Protein AF-A0A7V7DRA5-F1 (afdb_monomer_lite)

Structure (mmCIF, N/CA/C/O backbone):
data_AF-A0A7V7DRA5-F1
#
_entry.id   AF-A0A7V7DRA5-F1
#
loop_
_atom_site.group_PDB
_atom_site.id
_atom_site.type_symbol
_atom_site.label_atom_id
_atom_site.label_alt_id
_atom_site.label_comp_id
_atom_site.label_asym_id
_atom_site.label_entity_id
_atom_site.label_seq_id
_atom_site.pdbx_PDB_ins_code
_atom_site.Cartn_x
_atom_site.Cartn_y
_atom_site.Cartn_z
_atom_site.occupancy
_atom_site.B_iso_or_equiv
_atom_site.auth_seq_id
_atom_site.auth_comp_id
_atom_site.auth_asym_id
_atom_site.auth_atom_id
_atom_site.pdbx_PDB_model_num
ATOM 1 N N . MET A 1 1 ? 21.377 -59.513 70.624 1.00 38.03 1 MET A N 1
ATOM 2 C CA . MET A 1 1 ? 22.630 -59.284 69.879 1.00 38.03 1 MET A CA 1
ATOM 3 C C . MET A 1 1 ? 22.268 -59.191 68.404 1.00 38.03 1 MET A C 1
ATOM 5 O O . MET A 1 1 ? 21.707 -60.155 67.918 1.00 38.03 1 MET A O 1
ATOM 9 N N . GLN A 1 2 ? 22.572 -58.039 67.777 1.00 40.22 2 GLN A N 1
ATOM 10 C CA . GLN A 1 2 ? 22.679 -57.767 66.320 1.00 40.22 2 GLN A CA 1
ATOM 11 C C . GLN A 1 2 ? 21.355 -57.813 65.504 1.00 40.22 2 GLN A C 1
ATOM 13 O O . GLN A 1 2 ? 20.668 -58.818 65.566 1.00 40.22 2 GLN A O 1
ATOM 18 N N . ILE A 1 3 ? 20.826 -56.820 64.763 1.00 47.91 3 ILE A N 1
ATOM 19 C CA . ILE A 1 3 ? 21.223 -55.563 64.069 1.00 47.91 3 ILE A CA 1
ATOM 20 C C . ILE A 1 3 ? 20.959 -55.704 62.549 1.00 47.91 3 ILE A C 1
ATOM 22 O O . ILE A 1 3 ? 21.623 -56.506 61.910 1.00 47.91 3 ILE A O 1
ATOM 26 N N . LYS A 1 4 ? 20.085 -54.810 62.026 1.00 42.81 4 LYS A N 1
ATOM 27 C CA . LYS A 1 4 ? 19.963 -54.257 60.642 1.00 42.81 4 LYS A CA 1
ATOM 28 C C . LYS A 1 4 ? 19.646 -55.263 59.500 1.00 42.81 4 LYS A C 1
ATOM 30 O O . LYS A 1 4 ? 19.997 -56.421 59.575 1.00 42.81 4 LYS A O 1
ATOM 35 N N . THR A 1 5 ? 18.950 -54.924 58.407 1.00 46.72 5 THR A N 1
ATOM 36 C CA . THR A 1 5 ? 18.935 -53.665 57.639 1.00 46.72 5 THR A CA 1
ATOM 37 C C . THR A 1 5 ? 17.730 -53.602 56.678 1.00 46.72 5 THR A C 1
ATOM 39 O O . THR A 1 5 ? 17.281 -54.623 56.170 1.00 46.72 5 THR A O 1
ATOM 42 N N . MET A 1 6 ? 17.283 -52.368 56.428 1.00 52.72 6 MET A N 1
ATOM 43 C CA . MET A 1 6 ? 16.562 -51.818 55.265 1.00 52.72 6 MET A CA 1
ATOM 44 C C . MET A 1 6 ? 16.670 -52.584 53.936 1.00 52.72 6 MET A C 1
ATOM 46 O O . MET A 1 6 ? 17.779 -52.950 53.574 1.00 52.72 6 MET A O 1
ATOM 50 N N . VAL A 1 7 ? 15.584 -52.598 53.146 1.00 51.66 7 VAL A N 1
ATOM 51 C CA . VAL A 1 7 ? 15.547 -52.031 51.776 1.00 51.66 7 VAL A CA 1
ATOM 52 C C . VAL A 1 7 ? 14.113 -51.570 51.474 1.00 51.66 7 VAL A C 1
ATOM 54 O O . VAL A 1 7 ? 13.181 -52.365 51.401 1.00 51.66 7 VAL A O 1
ATOM 57 N N . THR A 1 8 ? 13.949 -50.262 51.303 1.00 47.66 8 THR A N 1
ATOM 58 C CA . THR A 1 8 ? 12.779 -49.592 50.731 1.00 47.66 8 THR A CA 1
ATOM 59 C C . THR A 1 8 ? 12.798 -49.742 49.208 1.00 47.66 8 THR A C 1
ATOM 61 O O . THR A 1 8 ? 13.734 -49.290 48.552 1.00 47.66 8 THR A O 1
ATOM 64 N N . GLY A 1 9 ? 11.767 -50.369 48.639 1.00 44.50 9 GLY A N 1
ATOM 65 C CA . GLY A 1 9 ? 11.557 -50.440 47.193 1.00 44.50 9 GLY A CA 1
ATOM 66 C C . GLY A 1 9 ? 10.890 -49.165 46.678 1.00 44.50 9 GLY A C 1
ATOM 67 O O . GLY A 1 9 ? 9.712 -48.932 46.933 1.00 44.50 9 GLY A O 1
ATOM 68 N N . LEU A 1 10 ? 11.659 -48.342 45.967 1.00 52.06 10 LEU A N 1
ATOM 69 C CA . LEU A 1 10 ? 11.187 -47.199 45.190 1.00 52.06 10 LEU A CA 1
ATOM 70 C C . LEU A 1 10 ? 10.706 -47.711 43.822 1.00 52.06 10 LEU A C 1
ATOM 72 O O . LEU A 1 10 ? 11.519 -48.202 43.041 1.00 52.06 10 LEU A O 1
ATOM 76 N N . ALA A 1 11 ? 9.414 -47.584 43.514 1.00 49.00 11 ALA A N 1
ATOM 77 C CA . ALA A 1 11 ? 8.893 -47.823 42.170 1.00 49.00 11 ALA A CA 1
ATOM 78 C C . ALA A 1 11 ? 7.834 -46.773 41.791 1.00 49.00 11 ALA A C 1
ATOM 80 O O . ALA A 1 11 ? 6.711 -46.792 42.279 1.00 49.00 11 ALA A O 1
ATOM 81 N N . ALA A 1 12 ? 8.274 -45.863 40.920 1.00 49.09 12 ALA A N 1
ATOM 82 C CA . ALA A 1 12 ? 7.567 -45.283 39.780 1.00 49.09 12 ALA A CA 1
ATOM 83 C C . ALA A 1 12 ? 6.146 -44.699 39.947 1.00 49.09 12 ALA A C 1
ATOM 85 O O . ALA A 1 12 ? 5.154 -45.414 40.005 1.00 49.09 12 ALA A O 1
ATOM 86 N N . GLY A 1 13 ? 6.075 -43.380 39.733 1.00 49.06 13 GLY A N 1
ATOM 87 C CA . GLY A 1 13 ? 5.256 -42.845 38.641 1.00 49.06 13 GLY A CA 1
ATOM 88 C C . GLY A 1 13 ? 3.871 -42.316 39.005 1.00 49.06 13 GLY A C 1
ATOM 89 O O . GLY A 1 13 ? 2.931 -43.082 39.151 1.00 49.06 13 GLY A O 1
ATOM 90 N N . ILE A 1 14 ? 3.749 -40.986 39.051 1.00 57.97 14 ILE A N 1
ATOM 91 C CA . ILE A 1 14 ? 2.832 -40.141 38.254 1.00 57.97 14 ILE A CA 1
ATOM 92 C C . ILE A 1 14 ? 2.988 -38.717 38.808 1.00 57.97 14 ILE A C 1
ATOM 94 O O . ILE A 1 14 ? 2.443 -38.357 39.848 1.00 57.97 14 ILE A O 1
ATOM 98 N N . ALA A 1 15 ? 3.804 -37.907 38.131 1.00 52.00 15 ALA A N 1
ATOM 99 C CA . ALA A 1 15 ? 3.882 -36.474 38.378 1.00 52.00 15 ALA A CA 1
ATOM 100 C C . ALA A 1 15 ? 2.767 -35.802 37.569 1.00 52.00 15 ALA A C 1
ATOM 102 O O . ALA A 1 15 ? 2.909 -35.573 36.369 1.00 52.00 15 ALA A O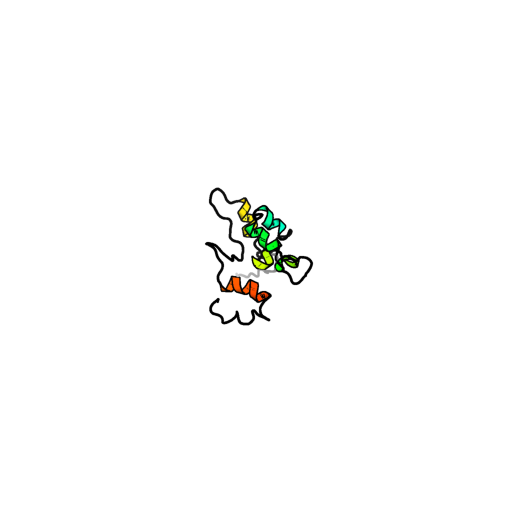 1
ATOM 103 N N . LEU A 1 16 ? 1.640 -35.518 38.222 1.00 54.81 16 LEU A N 1
ATOM 104 C CA . LEU A 1 16 ? 0.565 -34.713 37.654 1.00 54.81 16 LEU A CA 1
ATOM 105 C C . LEU A 1 16 ? 0.942 -33.227 37.790 1.00 54.81 16 LEU A C 1
ATOM 107 O O . LEU A 1 16 ? 0.512 -32.534 38.708 1.00 54.81 16 LEU A O 1
ATOM 111 N N . PHE A 1 17 ? 1.806 -32.749 36.894 1.00 51.91 17 PHE A N 1
ATOM 112 C CA . PHE A 1 17 ? 2.086 -31.321 36.732 1.00 51.91 17 PHE A CA 1
ATOM 113 C C . PHE A 1 17 ? 0.924 -30.673 35.966 1.00 51.91 17 PHE A C 1
ATOM 115 O O . PHE A 1 17 ? 0.934 -30.567 34.742 1.00 51.91 17 PHE A O 1
ATOM 122 N N . LEU A 1 18 ? -0.108 -30.250 36.697 1.00 49.84 18 LEU A N 1
ATOM 123 C CA . LEU A 1 18 ? -1.112 -29.311 36.196 1.00 49.84 18 LEU A CA 1
ATOM 124 C C . LEU A 1 18 ? -0.513 -27.899 36.255 1.00 49.84 18 LEU A C 1
ATOM 126 O O . LEU A 1 18 ? -0.743 -27.149 37.202 1.00 49.84 18 LEU A O 1
ATOM 130 N N . CYS A 1 19 ? 0.280 -27.540 35.244 1.00 49.38 19 CYS A N 1
ATOM 131 C CA . CYS A 1 19 ? 0.549 -26.136 34.955 1.00 49.38 19 CYS A CA 1
ATOM 132 C C . CYS A 1 19 ? -0.766 -25.498 34.498 1.00 49.38 19 CYS A C 1
ATOM 134 O O . CYS A 1 19 ? -1.245 -25.750 33.392 1.00 49.38 19 CYS A O 1
ATOM 136 N N . ALA A 1 20 ? -1.356 -24.697 35.384 1.00 56.59 20 ALA A N 1
ATOM 137 C CA . ALA A 1 20 ? -2.397 -23.744 35.043 1.00 56.59 20 ALA A CA 1
ATOM 138 C C . ALA A 1 20 ? -1.927 -22.901 33.847 1.00 56.59 20 ALA A C 1
ATOM 140 O O . ALA A 1 20 ? -0.798 -22.407 33.830 1.00 56.59 20 ALA A O 1
ATOM 141 N N . GLY A 1 21 ? -2.787 -22.826 32.831 1.00 45.91 21 GLY A N 1
ATOM 142 C CA . GLY A 1 21 ? -2.484 -22.272 31.521 1.00 45.91 21 GLY A CA 1
ATOM 143 C C . GLY A 1 21 ? -1.851 -20.888 31.574 1.00 45.91 21 GLY A C 1
ATOM 144 O O . GLY A 1 21 ? -2.331 -19.984 32.256 1.00 45.91 21 GLY A O 1
ATOM 145 N N . ALA A 1 22 ? -0.794 -20.735 30.783 1.00 48.69 22 ALA A N 1
ATOM 146 C CA . ALA A 1 22 ? -0.329 -19.441 30.336 1.00 48.69 22 ALA A CA 1
ATOM 147 C C . ALA A 1 22 ? -1.501 -18.709 29.666 1.00 48.69 22 ALA A C 1
ATOM 149 O O . ALA A 1 22 ? -2.039 -19.162 28.657 1.00 48.69 22 ALA A O 1
ATOM 150 N N . TRP A 1 23 ? -1.903 -17.572 30.225 1.00 53.41 23 TRP A N 1
ATOM 151 C CA . TRP A 1 23 ? -2.637 -16.567 29.467 1.00 53.41 23 TRP A CA 1
ATOM 152 C C . TRP A 1 23 ? -1.614 -15.762 28.673 1.00 53.41 23 TRP A C 1
ATOM 154 O O . TRP A 1 23 ? -1.211 -14.673 29.070 1.00 53.41 23 TRP A O 1
ATOM 164 N N . ALA A 1 24 ? -1.162 -16.340 27.565 1.00 47.44 24 ALA A N 1
ATOM 165 C CA . ALA A 1 24 ? -0.608 -15.577 26.463 1.00 47.44 24 ALA A CA 1
ATOM 166 C C . ALA A 1 24 ? -1.722 -15.470 25.418 1.00 47.44 24 ALA A C 1
ATOM 168 O O . ALA A 1 24 ? -2.135 -16.468 24.829 1.00 47.44 24 ALA A O 1
ATOM 169 N N . SER A 1 25 ? -2.269 -14.268 25.238 1.00 50.84 25 SER A N 1
ATOM 170 C CA . SER A 1 25 ? -3.064 -13.967 24.049 1.00 50.84 25 SER A CA 1
ATOM 171 C C . SER A 1 25 ? -2.112 -13.899 22.860 1.00 50.84 25 SER A C 1
ATOM 173 O O . SER A 1 25 ? -1.631 -12.822 22.521 1.00 50.84 25 SER A O 1
ATOM 175 N N . ASP A 1 26 ? -1.854 -15.039 22.227 1.00 45.88 26 ASP A N 1
ATOM 176 C CA . ASP A 1 26 ? -1.195 -15.106 20.924 1.00 45.88 26 ASP A CA 1
ATOM 177 C C . ASP A 1 26 ? -2.209 -14.753 19.827 1.00 45.88 26 ASP A C 1
ATOM 179 O O . ASP A 1 26 ? -2.627 -15.596 19.031 1.00 45.88 26 ASP A O 1
ATOM 183 N N . ALA A 1 27 ? -2.631 -13.485 19.765 1.00 46.53 27 ALA A N 1
ATOM 184 C CA . ALA A 1 27 ? -3.076 -12.973 18.473 1.00 46.53 27 ALA A CA 1
ATOM 185 C C . ALA A 1 27 ? -1.861 -13.110 17.537 1.00 46.53 27 ALA A C 1
ATOM 187 O O . ALA A 1 27 ? -0.804 -12.572 17.877 1.00 46.53 27 ALA A O 1
ATOM 188 N N . PRO A 1 28 ? -1.937 -13.857 16.420 1.00 48.72 28 PRO A N 1
ATOM 189 C CA . PRO A 1 28 ? -0.755 -14.067 15.607 1.00 48.72 28 PRO A CA 1
ATOM 190 C C . PRO A 1 28 ? -0.315 -12.717 15.044 1.00 48.72 28 PRO A C 1
ATOM 192 O O . PRO A 1 28 ? -1.073 -12.075 14.306 1.00 48.72 28 PRO A O 1
ATOM 195 N N . MET A 1 29 ? 0.908 -12.297 15.380 1.00 48.75 29 MET A N 1
ATOM 196 C CA . MET A 1 29 ? 1.594 -11.249 14.632 1.00 48.75 29 MET A CA 1
ATOM 197 C C . MET A 1 29 ? 1.569 -11.648 13.153 1.00 48.75 29 MET A C 1
ATOM 199 O O . MET A 1 29 ? 1.920 -12.777 12.807 1.00 48.75 29 MET A O 1
ATOM 203 N N . GLY A 1 30 ? 1.133 -10.738 12.282 1.00 63.00 30 GLY A N 1
ATOM 204 C CA . GLY A 1 30 ? 1.162 -10.970 10.837 1.00 63.00 30 GLY A CA 1
ATOM 205 C C . GLY A 1 30 ? -0.106 -11.566 10.219 1.00 63.00 30 GLY A C 1
ATOM 206 O O . GLY A 1 30 ? -0.018 -12.228 9.188 1.00 63.00 30 GLY A O 1
ATOM 207 N N . THR A 1 31 ? -1.290 -11.328 10.791 1.00 85.19 31 THR A N 1
ATOM 208 C CA . THR A 1 31 ? -2.552 -11.629 10.091 1.00 85.19 31 THR A CA 1
ATOM 209 C C . THR A 1 31 ? -3.083 -10.400 9.357 1.00 85.19 31 THR A C 1
ATOM 211 O O . THR A 1 31 ? -3.265 -9.338 9.949 1.00 85.19 31 THR A O 1
ATOM 214 N N . PHE A 1 32 ? -3.324 -10.548 8.053 1.00 93.44 32 PHE A N 1
ATOM 215 C CA . PHE A 1 32 ? -3.981 -9.528 7.237 1.00 93.44 32 PHE A CA 1
ATOM 216 C C . PHE A 1 32 ? -5.434 -9.314 7.682 1.00 93.44 32 PHE A C 1
ATOM 218 O O . PHE A 1 32 ? -6.106 -10.224 8.179 1.00 93.44 32 PHE A O 1
ATOM 225 N N . ALA A 1 33 ? -5.948 -8.111 7.464 1.00 93.44 33 ALA A N 1
ATOM 226 C CA . ALA A 1 33 ? -7.303 -7.719 7.781 1.00 93.44 33 ALA A CA 1
ATOM 227 C C . ALA A 1 33 ? -8.321 -8.564 7.000 1.00 93.44 33 ALA A C 1
ATOM 229 O O . ALA A 1 33 ? -8.400 -8.527 5.773 1.00 93.44 33 ALA A O 1
ATOM 230 N N . ALA A 1 34 ? -9.193 -9.268 7.726 1.00 89.38 34 ALA A N 1
ATOM 231 C CA . ALA A 1 34 ? -10.165 -10.196 7.141 1.00 89.38 34 ALA A CA 1
ATOM 232 C C . ALA A 1 34 ? -11.156 -9.553 6.147 1.00 89.38 34 ALA A C 1
ATOM 234 O O . ALA A 1 34 ? -11.727 -10.248 5.312 1.00 89.38 34 ALA A O 1
ATOM 235 N N . LYS A 1 35 ? -11.388 -8.235 6.234 1.00 93.50 35 LYS A N 1
ATOM 236 C CA . LYS A 1 35 ? -12.246 -7.482 5.295 1.00 93.50 35 LYS A CA 1
ATOM 237 C C . LYS A 1 35 ? -11.446 -6.674 4.265 1.00 93.50 35 LYS A C 1
ATOM 239 O O . LYS A 1 35 ? -12.007 -5.777 3.637 1.00 93.50 35 LYS A O 1
ATOM 244 N N . GLY A 1 36 ? -10.149 -6.951 4.128 1.00 93.81 36 GLY A N 1
ATOM 245 C CA . GLY A 1 36 ? -9.242 -6.232 3.238 1.00 93.81 36 GLY A CA 1
ATOM 246 C C . GLY A 1 36 ? -9.259 -4.725 3.489 1.00 93.81 36 GLY A C 1
ATOM 247 O O . GLY A 1 36 ? -9.395 -4.264 4.630 1.00 93.81 36 GLY A O 1
ATOM 248 N N . GLU A 1 37 ? -9.204 -3.953 2.404 1.00 95.00 37 GLU A N 1
ATOM 249 C CA . GLU A 1 37 ? -9.150 -2.490 2.421 1.00 95.00 37 GLU A CA 1
ATOM 250 C C . GLU A 1 37 ? -10.361 -1.836 3.099 1.00 95.00 37 GLU A C 1
ATOM 252 O O . GLU A 1 37 ? -10.238 -0.741 3.646 1.00 95.00 37 GLU A O 1
ATOM 257 N N . GLN A 1 38 ? -11.518 -2.511 3.147 1.00 94.69 38 GLN A N 1
ATOM 258 C CA . GLN A 1 38 ? -12.701 -1.992 3.848 1.00 94.69 38 GLN A CA 1
ATOM 259 C C . GLN A 1 38 ? -12.449 -1.808 5.347 1.00 94.69 38 GLN A C 1
ATOM 261 O O . GLN A 1 38 ? -13.150 -1.044 6.004 1.00 94.69 38 GLN A O 1
ATOM 266 N N . THR A 1 39 ? -11.470 -2.514 5.914 1.00 94.94 39 THR A N 1
ATOM 267 C CA . THR A 1 39 ? -11.041 -2.297 7.300 1.00 94.94 39 THR A CA 1
ATOM 268 C C . THR A 1 39 ? -10.386 -0.928 7.448 1.00 94.94 39 THR A C 1
ATOM 270 O O . THR A 1 39 ? -10.707 -0.193 8.378 1.00 94.94 39 THR A O 1
ATOM 273 N N . CYS A 1 40 ? -9.518 -0.574 6.501 1.00 95.31 40 CYS A N 1
ATOM 274 C CA . CYS A 1 40 ? -8.709 0.641 6.497 1.00 95.31 40 CYS A CA 1
ATOM 275 C C . CYS A 1 40 ? -9.555 1.880 6.170 1.00 95.31 40 CYS A C 1
ATOM 277 O O . CYS A 1 40 ? -9.457 2.910 6.839 1.00 95.31 40 CYS A O 1
ATOM 279 N N . LEU A 1 41 ? -10.449 1.756 5.184 1.00 94.81 41 LEU A N 1
ATOM 280 C CA . LEU A 1 41 ? -11.331 2.835 4.729 1.00 94.81 41 LEU A CA 1
ATOM 281 C C . LEU A 1 41 ? -12.369 3.264 5.780 1.00 94.81 41 LEU A C 1
ATOM 283 O O . LEU A 1 41 ? -13.022 4.279 5.617 1.00 94.81 41 LEU A O 1
ATOM 287 N N . LYS A 1 42 ? -12.512 2.569 6.913 1.00 93.56 42 LYS A N 1
ATOM 288 C CA . LYS A 1 42 ? -13.344 3.083 8.018 1.00 93.56 42 LYS A CA 1
ATOM 289 C C . LYS A 1 42 ? -12.801 4.376 8.628 1.00 93.56 42 LYS A C 1
ATOM 291 O O . LYS A 1 42 ? -13.574 5.141 9.195 1.00 93.56 42 LYS A O 1
ATOM 296 N N . CYS A 1 43 ? -11.486 4.584 8.553 1.00 93.25 43 CYS A N 1
ATOM 297 C CA . CYS A 1 43 ? -10.808 5.749 9.126 1.00 93.25 43 CYS A CA 1
ATOM 298 C C . CYS A 1 43 ? -10.011 6.542 8.081 1.00 93.25 43 CYS A C 1
ATOM 300 O O . CYS A 1 43 ? -9.827 7.742 8.247 1.00 93.25 43 CYS A O 1
ATOM 302 N N . HIS A 1 44 ? -9.560 5.887 7.008 1.00 93.56 44 HIS A N 1
ATOM 303 C CA . HIS A 1 44 ? -8.748 6.476 5.940 1.00 93.56 44 HIS A CA 1
ATOM 304 C C . HIS A 1 44 ? -9.537 6.683 4.634 1.00 93.56 44 HIS A C 1
ATOM 306 O O . HIS A 1 44 ? -9.029 6.414 3.547 1.00 93.56 44 HIS A O 1
ATOM 312 N N . ASP A 1 45 ? -10.788 7.133 4.729 1.00 93.50 45 ASP A N 1
ATOM 313 C CA . ASP A 1 45 ? -11.628 7.459 3.565 1.00 93.50 45 ASP A CA 1
ATOM 314 C C . ASP A 1 45 ? -11.571 8.953 3.240 1.00 93.50 45 ASP A C 1
ATOM 316 O O . ASP A 1 45 ? -12.528 9.709 3.401 1.00 93.50 45 ASP A O 1
ATOM 320 N N . ASP A 1 46 ? -10.388 9.399 2.825 1.00 94.50 46 ASP A N 1
ATOM 321 C CA . ASP A 1 46 ? -10.179 10.745 2.309 1.00 94.50 46 ASP A CA 1
ATOM 322 C C . ASP A 1 46 ? -9.619 10.704 0.885 1.00 94.50 46 ASP A C 1
ATOM 324 O O . ASP A 1 46 ? -9.071 9.700 0.428 1.00 94.50 46 ASP A O 1
ATOM 328 N N . ALA A 1 47 ? -9.739 11.816 0.159 1.00 92.56 47 ALA A N 1
ATOM 329 C CA . ALA A 1 47 ? -9.356 11.880 -1.249 1.00 92.56 47 ALA A CA 1
ATOM 330 C C . ALA A 1 47 ? -7.870 11.568 -1.512 1.00 92.56 47 ALA A C 1
ATOM 332 O O . ALA A 1 47 ? -7.541 11.087 -2.597 1.00 92.56 47 ALA A O 1
ATOM 333 N N . LYS A 1 48 ? -6.972 11.831 -0.553 1.00 91.06 48 LYS A N 1
ATOM 334 C CA . LYS A 1 48 ? -5.537 11.550 -0.694 1.00 91.06 48 LYS A CA 1
ATOM 335 C C . LYS A 1 48 ? -5.281 10.052 -0.620 1.00 91.06 48 LYS A C 1
ATOM 337 O O . LYS A 1 48 ? -4.559 9.531 -1.464 1.00 91.06 48 LYS A O 1
ATOM 342 N N . VAL A 1 49 ? -5.899 9.361 0.339 1.00 90.88 49 VAL A N 1
ATOM 343 C CA . VAL A 1 49 ? -5.795 7.897 0.443 1.00 90.88 49 VAL A CA 1
ATOM 344 C C . VAL A 1 49 ? -6.549 7.229 -0.705 1.00 90.88 49 VAL A C 1
ATOM 346 O O . VAL A 1 49 ? -5.991 6.390 -1.409 1.00 90.88 49 VAL A O 1
ATOM 349 N N . GLY A 1 50 ? -7.782 7.660 -0.975 1.00 93.25 50 GLY A N 1
ATOM 350 C CA . GLY A 1 50 ? -8.637 7.108 -2.025 1.00 93.25 50 GLY A CA 1
ATOM 351 C C . GLY A 1 50 ? -8.071 7.247 -3.442 1.00 93.25 50 GLY A C 1
ATOM 352 O O . GLY A 1 50 ? -8.488 6.515 -4.339 1.00 93.25 50 GLY A O 1
ATOM 353 N N . ALA A 1 51 ? -7.091 8.129 -3.673 1.00 95.19 51 ALA A N 1
ATOM 354 C CA . ALA A 1 51 ? -6.413 8.247 -4.963 1.00 95.19 51 ALA A CA 1
ATOM 355 C C . ALA A 1 51 ? -5.760 6.928 -5.411 1.00 95.19 51 ALA A C 1
ATOM 357 O O . ALA A 1 51 ? -5.772 6.626 -6.606 1.00 95.19 51 ALA A O 1
ATOM 358 N N . VAL A 1 52 ? -5.268 6.104 -4.473 1.00 95.50 52 VAL A N 1
ATOM 359 C CA . VAL A 1 52 ? -4.670 4.798 -4.799 1.00 95.50 52 VAL A CA 1
ATOM 360 C C . VAL A 1 52 ? -5.668 3.870 -5.492 1.00 95.50 52 VAL A C 1
ATOM 362 O O . VAL A 1 52 ? -5.288 3.131 -6.400 1.00 95.50 52 VAL A O 1
ATOM 365 N N . LEU A 1 53 ? -6.957 3.979 -5.145 1.00 95.50 53 LEU A N 1
ATOM 366 C CA . LEU A 1 53 ? -8.041 3.159 -5.695 1.00 95.50 53 LEU A CA 1
ATOM 367 C C . LEU A 1 53 ? -8.282 3.409 -7.191 1.00 95.50 53 LEU A C 1
ATOM 369 O O . LEU A 1 53 ? -8.997 2.650 -7.837 1.00 95.50 53 LEU A O 1
ATOM 373 N N . LYS A 1 54 ? -7.685 4.469 -7.748 1.00 96.19 54 LYS A N 1
ATOM 374 C CA . LYS A 1 54 ? -7.775 4.846 -9.165 1.00 96.19 54 LYS A CA 1
ATOM 375 C C . LYS A 1 54 ? -6.529 4.456 -9.968 1.00 96.19 54 LYS A C 1
ATOM 377 O O . LYS A 1 54 ? -6.399 4.856 -11.121 1.00 96.19 54 LYS A O 1
ATOM 382 N N . THR A 1 55 ? -5.597 3.720 -9.366 1.00 97.19 55 THR A N 1
ATOM 383 C CA . THR A 1 55 ? -4.337 3.302 -9.999 1.00 97.19 55 THR A CA 1
ATOM 384 C C . THR A 1 55 ? -4.395 1.840 -10.458 1.00 97.19 55 THR A C 1
ATOM 386 O O . THR A 1 55 ? -5.232 1.082 -9.964 1.00 97.19 55 THR A O 1
ATOM 389 N N . PRO A 1 56 ? -3.487 1.388 -11.346 1.00 97.75 56 PRO A N 1
ATOM 390 C CA . PRO A 1 56 ? -3.402 -0.022 -11.734 1.00 97.75 56 PRO A CA 1
ATOM 391 C C . PRO A 1 56 ? -3.207 -0.986 -10.555 1.00 97.75 56 PRO A C 1
ATOM 393 O O . PRO A 1 56 ? -3.710 -2.104 -10.597 1.00 97.75 56 PRO A O 1
ATOM 396 N N . HIS A 1 57 ? -2.551 -0.554 -9.471 1.00 97.69 57 HIS A N 1
ATOM 397 C CA . HIS A 1 57 ? -2.382 -1.381 -8.270 1.00 97.69 57 HIS A CA 1
ATOM 398 C C . HIS A 1 57 ? -3.706 -1.724 -7.575 1.00 97.69 57 HIS A C 1
ATOM 400 O O . HIS A 1 57 ? -3.755 -2.701 -6.829 1.00 97.69 57 HIS A O 1
ATOM 406 N N . ALA A 1 58 ? -4.770 -0.955 -7.831 1.00 97.44 58 ALA A N 1
ATOM 407 C CA . ALA A 1 58 ? -6.095 -1.181 -7.271 1.00 97.44 58 ALA A CA 1
ATOM 408 C C . ALA A 1 58 ? -7.000 -2.096 -8.122 1.00 97.44 58 ALA A C 1
ATOM 410 O O . ALA A 1 58 ? -8.159 -2.325 -7.765 1.00 97.44 58 ALA A O 1
ATOM 411 N N . MET A 1 59 ? -6.503 -2.626 -9.246 1.00 97.44 59 MET A N 1
ATOM 412 C CA . MET A 1 59 ? -7.302 -3.424 -10.179 1.00 97.44 59 MET A CA 1
ATOM 413 C C . MET A 1 59 ? -7.568 -4.842 -9.652 1.00 97.44 59 MET A C 1
ATOM 4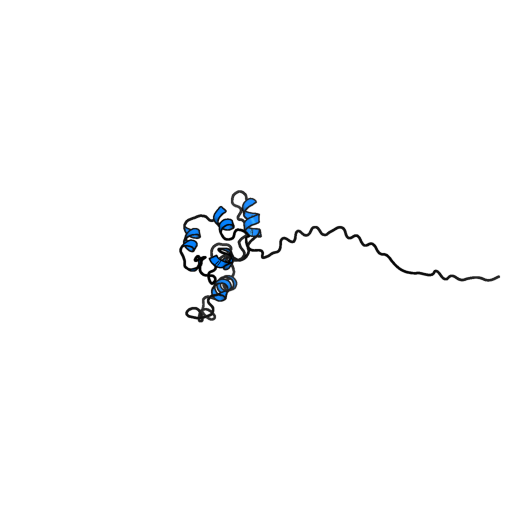15 O O . MET A 1 59 ? -6.889 -5.796 -10.016 1.00 97.44 59 MET A O 1
ATOM 419 N N . LYS A 1 60 ? -8.633 -5.005 -8.860 1.00 96.19 60 LYS A N 1
ATOM 420 C CA . LYS A 1 60 ? -9.021 -6.292 -8.246 1.00 96.19 60 LYS A CA 1
ATOM 421 C C . LYS A 1 60 ? -9.211 -7.460 -9.223 1.00 96.19 60 LYS A C 1
ATOM 423 O O . LYS A 1 60 ? -9.099 -8.609 -8.814 1.00 96.19 60 LYS A O 1
ATOM 428 N N . GLY A 1 61 ? -9.531 -7.180 -10.488 1.00 97.00 61 GLY A N 1
ATOM 429 C CA . GLY A 1 61 ? -9.690 -8.205 -11.526 1.00 97.00 61 GLY A CA 1
ATOM 430 C C . GLY A 1 61 ? -8.373 -8.807 -12.031 1.00 97.00 61 GLY A C 1
ATOM 431 O O . GLY A 1 61 ? -8.406 -9.818 -12.724 1.00 97.00 61 GLY A O 1
ATOM 432 N N . ASP A 1 62 ? -7.226 -8.208 -11.701 1.00 97.81 62 ASP A N 1
ATOM 433 C CA . ASP A 1 62 ? -5.899 -8.707 -12.059 1.00 97.81 62 ASP A CA 1
ATOM 434 C C . ASP A 1 62 ? -5.202 -9.251 -10.807 1.00 97.81 62 ASP A C 1
ATOM 436 O O . ASP A 1 62 ? -4.815 -8.490 -9.918 1.00 97.81 62 ASP A O 1
ATOM 440 N N . SER A 1 63 ? -5.020 -10.575 -10.750 1.00 96.75 63 SER A N 1
ATOM 441 C CA . SER A 1 63 ? -4.455 -11.294 -9.597 1.00 96.75 63 SER A CA 1
ATOM 442 C C . SER A 1 63 ? -3.022 -10.889 -9.245 1.00 96.75 63 SER A C 1
ATOM 444 O O . SER A 1 63 ? -2.555 -11.174 -8.145 1.00 96.75 63 SER A O 1
ATOM 446 N N . ARG A 1 64 ? -2.311 -10.229 -10.166 1.00 95.12 64 ARG A N 1
ATOM 447 C CA . ARG A 1 64 ? -0.950 -9.725 -9.937 1.00 95.12 64 ARG A CA 1
ATOM 448 C C . ARG A 1 64 ? -0.938 -8.445 -9.109 1.00 95.12 64 ARG A C 1
ATOM 450 O O . ARG A 1 64 ? 0.119 -8.013 -8.666 1.00 95.12 64 ARG A O 1
ATOM 457 N N . THR A 1 65 ? -2.089 -7.799 -8.943 1.00 97.44 65 THR A N 1
ATOM 458 C CA . THR A 1 65 ? -2.152 -6.498 -8.285 1.00 97.44 65 THR A CA 1
ATOM 459 C C . THR A 1 65 ? -2.243 -6.632 -6.766 1.00 97.44 65 THR A C 1
ATOM 461 O O . THR A 1 65 ? -2.850 -7.579 -6.255 1.00 97.44 65 THR A O 1
ATOM 464 N N . PRO A 1 66 ? -1.708 -5.655 -6.016 1.00 97.19 66 PRO A N 1
ATOM 465 C CA . PRO A 1 66 ? -1.848 -5.600 -4.562 1.00 97.19 66 PRO A CA 1
ATOM 466 C C . PRO A 1 66 ? -3.306 -5.735 -4.092 1.00 97.19 66 PRO A C 1
ATOM 468 O O . PRO A 1 66 ? -3.608 -6.492 -3.170 1.00 97.19 66 PRO A O 1
ATOM 471 N N . PHE A 1 67 ? -4.248 -5.072 -4.770 1.00 97.38 67 PHE A N 1
ATOM 472 C CA . PHE A 1 67 ? -5.657 -5.073 -4.364 1.00 97.38 67 PHE A CA 1
ATOM 473 C C . PHE A 1 67 ? -6.445 -6.330 -4.722 1.00 97.38 67 PHE A C 1
ATOM 475 O O . PHE A 1 67 ? -7.525 -6.523 -4.165 1.00 97.38 67 PHE A O 1
ATOM 482 N N . ALA A 1 68 ? -5.923 -7.198 -5.588 1.00 96.81 68 ALA A N 1
ATOM 483 C CA . ALA A 1 68 ? -6.461 -8.547 -5.740 1.00 96.81 68 ALA A CA 1
ATOM 484 C C . ALA A 1 68 ? -6.019 -9.495 -4.606 1.00 96.81 68 ALA A C 1
ATOM 486 O O . ALA A 1 68 ? -6.616 -10.556 -4.442 1.00 96.81 68 ALA A O 1
ATOM 487 N N . ASN A 1 69 ? -5.002 -9.109 -3.824 1.00 95.00 69 ASN A N 1
ATOM 488 C CA . ASN A 1 69 ? -4.441 -9.892 -2.726 1.00 95.00 69 ASN A CA 1
ATOM 489 C C . ASN A 1 69 ? -4.842 -9.302 -1.360 1.00 95.00 69 ASN A C 1
ATOM 491 O O . ASN A 1 69 ? -5.924 -9.599 -0.855 1.00 95.00 69 ASN A O 1
ATOM 495 N N . HIS A 1 70 ? -4.005 -8.444 -0.765 1.00 96.31 70 HIS A N 1
ATOM 496 C CA . HIS A 1 70 ? -4.209 -7.896 0.586 1.00 96.31 70 HIS A CA 1
ATOM 497 C C . HIS A 1 70 ? -4.524 -6.392 0.601 1.00 96.31 70 HIS A C 1
ATOM 499 O O . HIS A 1 70 ? -4.518 -5.759 1.657 1.00 96.31 70 HIS A O 1
ATOM 505 N N . GLY A 1 71 ? -4.828 -5.789 -0.553 1.00 96.62 71 GLY A N 1
ATOM 506 C CA . GLY A 1 71 ? -5.279 -4.397 -0.609 1.00 96.62 71 GLY A CA 1
ATOM 507 C C . GLY A 1 71 ? -4.222 -3.438 -0.078 1.00 96.62 71 GLY A C 1
ATOM 508 O O . GLY A 1 71 ? -3.066 -3.470 -0.495 1.00 96.62 71 GLY A O 1
ATOM 509 N N . CYS A 1 72 ? -4.623 -2.592 0.870 1.00 97.25 72 CYS A N 1
ATOM 510 C CA . CYS A 1 72 ? -3.731 -1.649 1.540 1.00 97.25 72 CYS A CA 1
ATOM 511 C C . CYS A 1 72 ? -2.517 -2.348 2.174 1.00 97.25 72 CYS A C 1
ATOM 513 O O . CYS A 1 72 ? -1.401 -1.835 2.109 1.00 97.25 72 CYS A O 1
ATOM 515 N N . GLU A 1 73 ? -2.715 -3.529 2.758 1.00 97.25 73 GLU A N 1
ATOM 516 C CA . GLU A 1 73 ? -1.675 -4.250 3.496 1.00 97.25 73 GLU A CA 1
ATOM 517 C C . GLU A 1 73 ? -0.689 -4.987 2.586 1.00 97.25 73 GLU A C 1
ATOM 519 O O . GLU A 1 73 ? 0.387 -5.359 3.043 1.00 97.25 73 GLU A O 1
ATOM 524 N N . SER A 1 74 ? -0.977 -5.125 1.288 1.00 97.12 74 SER A N 1
ATOM 525 C CA . SER A 1 74 ? 0.037 -5.567 0.322 1.00 97.12 74 SER A CA 1
ATOM 526 C C . SER A 1 74 ? 1.196 -4.573 0.204 1.00 97.12 74 SER A C 1
ATOM 528 O O . SER A 1 74 ? 2.291 -4.978 -0.171 1.00 97.12 74 SER A O 1
ATOM 530 N N . CYS A 1 75 ? 0.972 -3.298 0.548 1.00 97.25 75 CYS A N 1
ATOM 531 C CA . CYS A 1 75 ? 2.037 -2.299 0.624 1.00 97.25 75 CYS A CA 1
ATOM 532 C C . CYS A 1 75 ? 2.399 -1.927 2.066 1.00 97.25 75 CYS A C 1
ATOM 534 O O . CYS A 1 75 ? 3.566 -1.716 2.374 1.00 97.25 75 CYS A O 1
ATOM 536 N N . HIS A 1 76 ? 1.403 -1.821 2.946 1.00 96.50 76 HIS A N 1
ATOM 537 C CA . HIS A 1 76 ? 1.591 -1.370 4.328 1.00 96.50 76 HIS A CA 1
ATOM 538 C C . HIS A 1 76 ? 1.939 -2.489 5.318 1.00 96.50 76 HIS A C 1
ATOM 540 O O . HIS A 1 76 ? 2.207 -2.195 6.480 1.00 96.50 76 HIS A O 1
ATOM 546 N N . GLY A 1 77 ? 1.939 -3.750 4.875 1.00 95.50 77 GLY A N 1
ATOM 547 C CA . GLY A 1 77 ? 2.116 -4.927 5.720 1.00 95.50 77 GLY A CA 1
ATOM 548 C C . GLY A 1 77 ? 0.908 -5.208 6.621 1.00 95.50 77 GLY A C 1
ATOM 549 O O . GLY A 1 77 ? 0.081 -4.330 6.888 1.00 95.50 77 GLY A O 1
ATOM 550 N N . ALA A 1 78 ? 0.806 -6.449 7.102 1.00 95.88 78 ALA A N 1
ATOM 551 C CA . ALA A 1 78 ? -0.208 -6.835 8.080 1.00 95.88 78 ALA A CA 1
ATOM 552 C C . ALA A 1 78 ? -0.075 -5.965 9.337 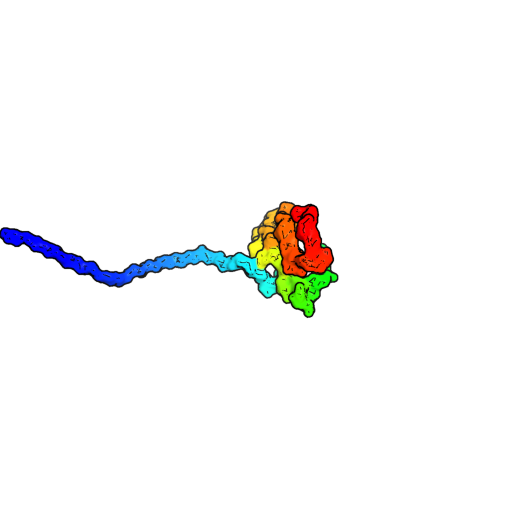1.00 95.88 78 ALA A C 1
ATOM 554 O O . ALA A 1 78 ? 0.995 -5.915 9.942 1.00 95.88 78 ALA A O 1
ATOM 555 N N . SER A 1 79 ? -1.150 -5.265 9.705 1.00 93.81 79 SER A N 1
ATOM 556 C CA . SER A 1 79 ? -1.098 -4.235 10.754 1.00 93.81 79 SER A CA 1
ATOM 557 C C . SER A 1 79 ? -2.223 -4.368 11.800 1.00 93.81 79 SER A C 1
ATOM 559 O O . SER A 1 79 ? -2.963 -3.403 12.034 1.00 93.81 79 SER A O 1
ATOM 561 N N . PRO A 1 80 ? -2.399 -5.535 12.454 1.00 93.25 80 PRO A N 1
ATOM 562 C CA . PRO A 1 80 ? -3.498 -5.741 13.398 1.00 93.25 80 PRO A CA 1
ATOM 563 C C . PRO A 1 80 ? -3.423 -4.811 14.621 1.00 93.25 80 PRO A C 1
ATOM 565 O O . PRO A 1 80 ? -4.458 -4.334 15.090 1.00 93.25 80 PRO A O 1
ATOM 568 N N . GLU A 1 81 ? -2.228 -4.467 15.105 1.00 92.31 81 GLU A N 1
ATOM 569 C CA . GLU A 1 81 ? -2.028 -3.559 16.242 1.00 92.31 81 GLU A CA 1
ATOM 570 C C . GLU A 1 81 ? -2.389 -2.110 15.893 1.00 92.31 81 GLU A C 1
ATOM 572 O O . GLU A 1 81 ? -2.957 -1.391 16.723 1.00 92.31 81 GLU A O 1
ATOM 577 N N . HIS A 1 82 ? -2.119 -1.681 14.655 1.00 93.81 82 HIS A N 1
ATOM 578 C CA . HIS A 1 82 ? -2.551 -0.376 14.151 1.00 93.81 82 HIS A CA 1
ATOM 579 C C . HIS A 1 82 ? -4.080 -0.270 14.204 1.00 93.81 82 HIS A C 1
ATOM 581 O O . HIS A 1 82 ? -4.627 0.649 14.817 1.00 93.81 82 HIS A O 1
ATOM 587 N N . VAL A 1 83 ? -4.774 -1.273 13.656 1.00 92.25 83 VAL A N 1
ATOM 588 C CA . VAL A 1 83 ? -6.243 -1.328 13.664 1.00 92.25 83 VAL A CA 1
ATOM 589 C C . VAL A 1 83 ? -6.789 -1.392 15.097 1.00 92.25 83 VAL A C 1
ATOM 591 O O . VAL A 1 83 ? -7.744 -0.689 15.427 1.00 92.25 83 VAL A O 1
ATOM 594 N N . ALA A 1 84 ? -6.182 -2.196 15.974 1.00 91.31 84 ALA A N 1
ATOM 595 C CA . ALA A 1 84 ? -6.650 -2.382 17.347 1.00 91.31 84 ALA A CA 1
ATOM 596 C C . ALA A 1 84 ? -6.422 -1.150 18.242 1.00 91.31 84 ALA A C 1
ATOM 598 O O . ALA A 1 84 ? -7.234 -0.861 19.128 1.00 91.31 84 ALA A O 1
ATOM 599 N N . SER A 1 85 ? -5.320 -0.424 18.034 1.00 90.81 85 SER A N 1
ATOM 600 C CA . SER A 1 85 ? -4.984 0.780 18.804 1.00 90.81 85 SER A CA 1
ATOM 601 C C . SER A 1 85 ? -5.778 2.012 18.365 1.00 90.81 85 SER A C 1
ATOM 603 O O . SER A 1 85 ? -6.039 2.882 19.195 1.00 90.81 85 SER A O 1
ATOM 605 N N . ALA A 1 86 ? -6.258 2.059 17.116 1.00 85.69 86 ALA A N 1
ATOM 606 C CA . ALA A 1 86 ? -7.062 3.168 16.595 1.00 85.69 86 ALA A CA 1
ATOM 607 C C . ALA A 1 86 ? -8.353 3.429 17.392 1.00 85.69 86 ALA A C 1
ATOM 609 O O . ALA A 1 86 ? -8.775 4.572 17.526 1.00 85.69 86 ALA A O 1
ATOM 610 N N . ALA A 1 87 ? -8.961 2.398 17.984 1.00 81.88 87 ALA A N 1
ATOM 611 C CA . ALA A 1 87 ? -10.147 2.563 18.830 1.00 81.88 87 ALA A CA 1
ATOM 612 C C . ALA A 1 87 ? -9.830 3.045 20.262 1.00 81.88 87 ALA A C 1
ATOM 614 O O . ALA A 1 87 ? -10.747 3.321 21.035 1.00 81.88 87 ALA A O 1
ATOM 615 N N . LYS A 1 88 ? -8.548 3.078 20.650 1.00 84.19 88 LYS A N 1
ATOM 616 C CA . LYS A 1 88 ? -8.099 3.334 22.030 1.00 84.19 88 LYS A CA 1
ATOM 617 C C . LYS A 1 88 ? -7.486 4.719 22.221 1.00 84.19 88 LYS A C 1
ATOM 619 O O . LYS A 1 88 ? -7.446 5.181 23.359 1.00 84.19 88 LYS A O 1
ATOM 624 N N . VAL A 1 89 ? -7.025 5.354 21.145 1.00 84.44 89 VAL A N 1
ATOM 625 C CA . VAL A 1 89 ? -6.430 6.696 21.189 1.00 84.44 89 VAL A CA 1
ATOM 626 C C . VAL A 1 89 ? -7.433 7.748 21.652 1.00 84.44 89 VAL A C 1
ATOM 628 O O . VAL A 1 89 ? -8.597 7.739 21.247 1.00 84.44 89 VAL A O 1
ATOM 631 N N . LYS A 1 90 ? -6.977 8.665 22.511 1.00 79.62 90 LYS A N 1
ATOM 632 C CA . LYS A 1 90 ? -7.764 9.804 23.006 1.00 79.62 90 LYS A CA 1
ATOM 633 C C . LYS A 1 90 ? -7.008 11.110 22.776 1.00 79.62 90 LYS A C 1
ATOM 635 O O . LYS A 1 90 ? -5.790 11.159 22.911 1.00 79.62 90 LYS A O 1
ATOM 640 N N . GLY A 1 91 ? -7.739 12.187 22.488 1.00 81.44 91 GLY A N 1
ATOM 641 C CA . GLY A 1 91 ? -7.130 13.498 22.245 1.00 81.44 91 GLY A CA 1
ATOM 642 C C . GLY A 1 91 ? -6.151 13.458 21.067 1.00 81.44 91 GLY A C 1
ATOM 643 O O . GLY A 1 91 ? -6.507 12.977 19.994 1.00 81.44 91 GLY A O 1
ATOM 644 N N . ASP A 1 92 ? -4.927 13.941 21.287 1.00 81.69 92 ASP A N 1
ATOM 645 C CA . ASP A 1 92 ? -3.894 14.065 20.249 1.00 81.69 92 ASP A CA 1
ATOM 646 C C . ASP A 1 92 ? -3.002 12.819 20.086 1.00 81.69 92 ASP A C 1
ATOM 648 O O . ASP A 1 92 ? -2.093 12.812 19.246 1.00 81.69 92 ASP A O 1
ATOM 652 N N . GLU A 1 93 ? -3.249 11.755 20.859 1.00 84.44 93 GLU A N 1
ATOM 653 C CA . GLU A 1 93 ? -2.516 10.493 20.738 1.00 84.44 93 GLU A CA 1
ATOM 654 C C . GLU A 1 93 ? -2.643 9.900 19.328 1.00 84.44 93 GLU A C 1
ATOM 656 O O . GLU A 1 93 ? -3.686 9.976 18.670 1.00 84.44 93 GLU A O 1
ATOM 661 N N . LYS A 1 94 ? -1.561 9.278 18.853 1.00 85.44 94 LYS A N 1
ATOM 662 C CA . LYS A 1 94 ? -1.540 8.576 17.567 1.00 85.44 94 LYS A CA 1
ATOM 663 C C . LYS A 1 94 ? -1.608 7.069 17.791 1.00 85.44 94 LYS A C 1
ATOM 665 O O . LYS A 1 94 ? -0.986 6.580 18.734 1.00 85.44 94 LYS A O 1
ATOM 670 N N . PRO A 1 95 ? -2.347 6.330 16.942 1.00 88.69 95 PRO A N 1
ATOM 671 C CA . PRO A 1 95 ? -2.343 4.879 17.014 1.00 88.69 95 PRO A CA 1
ATOM 672 C C . PRO A 1 95 ? -0.938 4.359 16.716 1.00 88.69 95 PRO A C 1
ATOM 674 O O . PRO A 1 95 ? -0.103 5.068 16.143 1.00 88.69 95 PRO A O 1
ATOM 677 N N . VAL A 1 96 ? -0.700 3.099 17.071 1.00 91.69 96 VAL A N 1
ATOM 678 C CA . VAL A 1 96 ? 0.499 2.375 16.635 1.00 91.69 96 VAL A CA 1
ATOM 679 C C . VAL A 1 96 ? 0.592 2.495 15.116 1.00 91.69 96 VAL A C 1
ATOM 681 O O . VAL A 1 96 ? -0.426 2.389 14.433 1.00 91.69 96 VAL A O 1
ATOM 684 N N . ALA A 1 97 ? 1.778 2.778 14.582 1.00 92.81 97 ALA A N 1
ATOM 685 C CA . ALA A 1 97 ? 1.964 2.874 13.138 1.00 92.81 97 ALA A CA 1
ATOM 686 C C . ALA A 1 97 ? 1.673 1.516 12.463 1.00 92.81 97 ALA A C 1
ATOM 688 O O . ALA A 1 97 ? 1.887 0.474 13.086 1.00 92.81 97 ALA A O 1
ATOM 689 N N . PRO A 1 98 ? 1.187 1.496 11.209 1.00 94.00 98 PRO A N 1
ATOM 690 C CA . PRO A 1 98 ? 1.164 0.263 10.428 1.00 94.00 98 PRO A CA 1
ATOM 691 C C . PRO A 1 98 ? 2.591 -0.259 10.208 1.00 94.00 98 PRO A C 1
ATOM 693 O O . PRO A 1 98 ? 3.563 0.478 10.392 1.00 94.00 98 PRO A O 1
ATOM 696 N N . ALA A 1 99 ? 2.711 -1.521 9.794 1.00 95.06 99 ALA A N 1
ATOM 697 C CA . ALA A 1 99 ? 4.000 -2.201 9.673 1.00 95.06 99 ALA A CA 1
ATOM 698 C C . ALA A 1 99 ? 4.974 -1.476 8.725 1.00 95.06 99 ALA A C 1
ATOM 700 O O . ALA A 1 99 ? 6.164 -1.382 9.020 1.00 95.06 99 ALA A O 1
ATOM 701 N N . VAL A 1 100 ? 4.469 -0.912 7.621 1.00 96.75 100 VAL A N 1
ATOM 702 C CA . VAL A 1 100 ? 5.252 -0.091 6.689 1.00 96.75 100 VAL A CA 1
ATOM 703 C C . VAL A 1 100 ? 4.610 1.278 6.485 1.00 96.75 100 VAL A C 1
ATOM 705 O O . VAL A 1 100 ? 3.448 1.409 6.090 1.00 96.75 100 VAL A O 1
ATOM 708 N N . MET A 1 101 ? 5.408 2.322 6.699 1.00 95.81 101 MET A N 1
ATOM 709 C CA . MET A 1 101 ? 5.049 3.722 6.507 1.00 95.81 101 MET A CA 1
ATOM 710 C C . MET A 1 101 ? 5.901 4.346 5.406 1.00 95.81 101 MET A C 1
ATOM 712 O O . MET A 1 101 ? 7.125 4.419 5.512 1.00 95.81 101 MET A O 1
ATOM 716 N N . PHE A 1 102 ? 5.242 4.860 4.365 1.00 94.56 102 PHE A N 1
ATOM 717 C CA . PHE A 1 102 ? 5.914 5.484 3.218 1.00 94.56 102 PHE A CA 1
ATOM 718 C C . PHE A 1 102 ? 6.189 6.980 3.384 1.00 94.56 102 PHE A C 1
ATOM 720 O O . PHE A 1 102 ? 6.928 7.558 2.592 1.00 94.56 102 PHE A O 1
ATOM 727 N N . ASN A 1 103 ? 5.589 7.620 4.389 1.00 92.00 103 ASN A N 1
ATOM 728 C CA . ASN A 1 103 ? 5.764 9.041 4.663 1.00 92.00 103 ASN A CA 1
ATOM 729 C C . ASN A 1 103 ? 5.436 9.367 6.130 1.00 92.00 103 ASN A C 1
ATOM 731 O O . ASN A 1 103 ? 4.738 8.606 6.801 1.00 92.00 103 ASN A O 1
ATOM 735 N N . GLY A 1 104 ? 5.865 10.540 6.593 1.00 90.50 104 GLY A N 1
ATOM 736 C CA . GLY A 1 104 ? 5.511 11.094 7.898 1.00 90.50 104 GLY A CA 1
ATOM 737 C C . GLY A 1 104 ? 6.592 10.920 8.970 1.00 90.50 104 GLY A C 1
ATOM 738 O O . GLY A 1 104 ? 7.693 10.462 8.681 1.00 90.50 104 GLY A O 1
ATOM 739 N N . PRO A 1 105 ? 6.298 11.308 10.221 1.00 87.25 105 PRO A N 1
ATOM 740 C CA . PRO A 1 105 ? 7.285 11.322 11.304 1.00 87.25 105 PRO A CA 1
ATOM 741 C C . PRO A 1 105 ? 7.753 9.921 11.728 1.00 87.25 105 PRO A C 1
ATOM 743 O O . PRO A 1 105 ? 8.858 9.784 12.237 1.00 87.25 105 PRO A O 1
ATOM 746 N N . ASN A 1 106 ? 6.936 8.892 11.481 1.00 90.44 106 ASN A N 1
ATOM 747 C CA . ASN A 1 106 ? 7.229 7.489 11.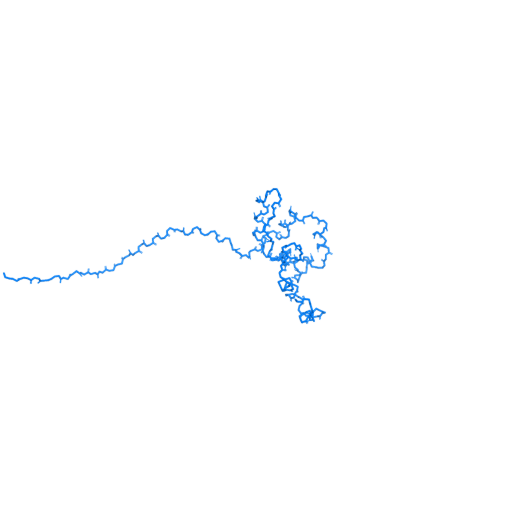796 1.00 90.44 106 ASN A CA 1
ATOM 748 C C . ASN A 1 106 ? 7.508 6.683 10.518 1.00 90.44 106 ASN A C 1
ATOM 750 O O . ASN A 1 106 ? 7.037 5.558 10.374 1.00 90.44 106 ASN A O 1
ATOM 754 N N . ILE A 1 107 ? 8.167 7.305 9.539 1.00 95.50 107 ILE A N 1
ATOM 755 C CA . ILE A 1 107 ? 8.483 6.667 8.263 1.00 95.50 107 ILE A CA 1
ATOM 756 C C . ILE A 1 107 ? 9.390 5.446 8.484 1.00 95.50 107 ILE A C 1
ATOM 758 O O . ILE A 1 107 ? 10.344 5.512 9.257 1.00 95.50 107 ILE A O 1
ATOM 762 N N . SER A 1 108 ? 9.099 4.335 7.804 1.00 96.62 108 SER A N 1
ATOM 763 C CA . SER A 1 108 ? 9.926 3.125 7.890 1.00 96.62 108 SER A CA 1
ATOM 764 C C . SER A 1 108 ? 11.301 3.356 7.248 1.00 96.62 108 SER A C 1
ATOM 766 O O . SER A 1 108 ? 11.402 4.231 6.378 1.00 96.62 108 SER A O 1
ATOM 768 N N . PRO A 1 109 ? 12.343 2.588 7.619 1.00 95.44 109 PRO A N 1
ATOM 769 C CA . PRO A 1 109 ? 13.629 2.565 6.918 1.00 95.44 109 PRO A CA 1
ATOM 770 C C . PRO A 1 109 ? 13.477 2.491 5.393 1.00 95.44 109 PRO A C 1
ATOM 772 O O . PRO A 1 109 ? 12.509 1.927 4.877 1.00 95.44 109 PRO A O 1
ATOM 775 N N . VAL A 1 110 ? 14.411 3.100 4.656 1.00 94.31 110 VAL A N 1
ATOM 776 C CA . VAL A 1 110 ? 14.350 3.159 3.183 1.00 94.31 110 VAL A CA 1
ATOM 777 C C . VAL A 1 110 ? 14.322 1.749 2.599 1.00 94.31 110 VAL A C 1
ATOM 779 O O . VAL A 1 110 ? 13.560 1.477 1.673 1.00 94.31 110 VAL A O 1
ATOM 782 N N . GLU A 1 111 ? 15.089 0.847 3.196 1.00 93.25 111 GLU A N 1
ATOM 783 C CA . GLU A 1 111 ? 15.223 -0.551 2.826 1.00 93.25 111 GLU A CA 1
ATOM 784 C C . GLU A 1 111 ? 13.883 -1.288 2.917 1.00 93.25 111 GLU A C 1
ATOM 786 O O . GLU A 1 111 ? 13.500 -1.969 1.966 1.00 93.25 111 GLU A O 1
ATOM 791 N N . ASP A 1 112 ? 13.126 -1.079 3.998 1.00 95.31 112 ASP A N 1
ATOM 792 C CA . ASP A 1 112 ? 11.813 -1.701 4.203 1.00 95.31 112 ASP A CA 1
ATOM 793 C C . ASP A 1 112 ? 10.791 -1.200 3.175 1.00 95.31 112 ASP A C 1
ATOM 795 O O . ASP A 1 112 ? 10.032 -1.978 2.596 1.00 95.31 112 ASP A O 1
ATOM 799 N N . ARG A 1 113 ? 10.798 0.107 2.883 1.00 95.75 113 ARG A N 1
ATOM 800 C CA . ARG A 1 113 ? 9.912 0.697 1.864 1.00 95.75 113 ARG A CA 1
ATOM 801 C C . ARG A 1 113 ? 10.266 0.204 0.462 1.00 95.75 113 ARG A C 1
ATOM 803 O O . ARG A 1 113 ? 9.373 -0.099 -0.328 1.00 95.75 113 ARG A O 1
ATOM 810 N N . ASN A 1 114 ? 11.558 0.121 0.153 1.00 94.38 114 ASN A N 1
ATOM 811 C CA . ASN A 1 114 ? 12.049 -0.363 -1.132 1.00 94.38 114 ASN A CA 1
ATOM 812 C C . ASN A 1 114 ? 11.723 -1.847 -1.325 1.00 94.38 114 ASN A C 1
ATOM 814 O O . ASN A 1 114 ? 11.357 -2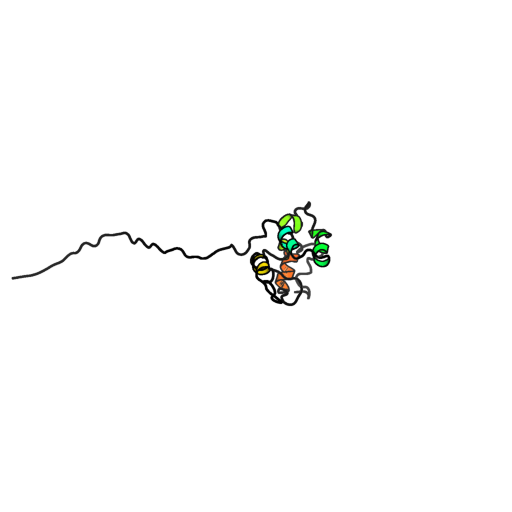.241 -2.432 1.00 94.38 114 ASN A O 1
ATOM 818 N N . ALA A 1 115 ? 11.803 -2.653 -0.263 1.00 93.31 115 ALA A N 1
ATOM 819 C CA . ALA A 1 115 ? 11.498 -4.079 -0.304 1.00 93.31 115 ALA A CA 1
ATOM 820 C C . ALA A 1 115 ? 10.053 -4.363 -0.743 1.00 93.31 115 ALA A C 1
ATOM 822 O O . ALA A 1 115 ? 9.831 -5.306 -1.499 1.00 93.31 115 ALA A O 1
ATOM 823 N N . ILE A 1 116 ? 9.085 -3.525 -0.353 1.00 95.75 116 ILE A N 1
ATOM 824 C CA . ILE A 1 116 ? 7.689 -3.656 -0.802 1.00 95.75 116 ILE A CA 1
ATOM 825 C C . ILE A 1 116 ? 7.582 -3.540 -2.324 1.00 95.75 116 ILE A C 1
ATOM 827 O O . ILE A 1 116 ? 6.984 -4.391 -2.979 1.00 95.75 116 ILE A O 1
ATOM 831 N N . CYS A 1 117 ? 8.179 -2.493 -2.897 1.00 94.12 117 CYS A N 1
ATOM 832 C CA . CYS A 1 117 ? 8.129 -2.250 -4.335 1.00 94.12 117 CYS A CA 1
ATOM 833 C C . CYS A 1 117 ? 8.921 -3.318 -5.097 1.00 94.12 117 CYS A C 1
ATOM 835 O O . CYS A 1 117 ? 8.419 -3.897 -6.057 1.00 94.12 117 CYS A O 1
ATOM 837 N N . ALA A 1 118 ? 10.144 -3.601 -4.646 1.00 92.38 118 ALA A N 1
ATOM 838 C CA . ALA A 1 118 ? 11.043 -4.564 -5.269 1.00 92.38 118 ALA A CA 1
ATOM 839 C C . ALA A 1 118 ? 10.533 -6.008 -5.160 1.00 92.38 118 ALA A C 1
ATOM 841 O O . ALA A 1 118 ? 10.893 -6.829 -5.989 1.00 92.38 118 ALA A O 1
ATOM 842 N N . GLY A 1 119 ? 9.654 -6.322 -4.203 1.00 91.69 119 GLY A N 1
ATOM 843 C CA . GLY A 1 119 ? 9.022 -7.640 -4.118 1.00 91.69 119 GLY A CA 1
ATOM 844 C C . GLY A 1 119 ? 8.172 -8.003 -5.342 1.00 91.69 119 GLY A C 1
ATOM 845 O O . GLY A 1 119 ? 7.933 -9.183 -5.578 1.00 91.69 119 GLY A O 1
ATOM 846 N N . CYS A 1 120 ? 7.724 -7.008 -6.119 1.00 93.00 120 CYS A N 1
ATOM 847 C CA . CYS A 1 120 ? 7.004 -7.206 -7.385 1.00 93.00 120 CYS A CA 1
ATOM 848 C C . CYS A 1 120 ? 7.703 -6.554 -8.594 1.00 93.00 120 CYS A C 1
ATOM 850 O O . CYS A 1 120 ? 7.447 -6.948 -9.727 1.00 93.00 120 CYS A O 1
ATOM 852 N N . HIS A 1 121 ? 8.542 -5.539 -8.363 1.00 93.00 121 HIS A N 1
ATOM 853 C CA . HIS A 1 121 ? 9.250 -4.759 -9.382 1.00 93.00 121 HIS A CA 1
ATOM 854 C C . HIS A 1 121 ? 10.774 -4.886 -9.231 1.00 93.00 121 HIS A C 1
ATOM 856 O O . HIS A 1 121 ? 11.475 -3.886 -9.055 1.00 93.00 121 HIS A O 1
ATOM 862 N N . ASP A 1 122 ? 11.299 -6.107 -9.273 1.00 88.00 122 ASP A N 1
ATOM 863 C CA . ASP A 1 122 ? 12.745 -6.373 -9.298 1.00 88.00 122 ASP A CA 1
ATOM 864 C C . ASP A 1 122 ? 13.313 -6.546 -10.717 1.00 88.00 122 ASP A C 1
ATOM 866 O O . ASP A 1 122 ? 14.534 -6.593 -10.901 1.00 88.00 122 ASP A O 1
ATOM 870 N N . ASP A 1 123 ? 12.447 -6.572 -11.727 1.00 86.31 123 ASP A N 1
ATOM 871 C CA . ASP A 1 123 ? 12.799 -6.710 -13.131 1.00 86.31 123 ASP A CA 1
ATOM 872 C C . ASP A 1 123 ? 12.422 -5.466 -13.971 1.00 86.31 123 ASP A C 1
ATOM 874 O O . ASP A 1 123 ? 12.162 -4.366 -13.469 1.00 86.31 123 ASP A O 1
ATOM 878 N N . GLY A 1 124 ? 12.515 -5.593 -15.298 1.00 85.81 124 GLY A N 1
ATOM 879 C CA . GLY A 1 124 ? 12.044 -4.564 -16.225 1.00 85.81 124 GLY A CA 1
ATOM 880 C C . GLY A 1 124 ? 12.761 -3.213 -16.105 1.00 85.81 124 GLY A C 1
ATOM 881 O O . GLY A 1 124 ? 13.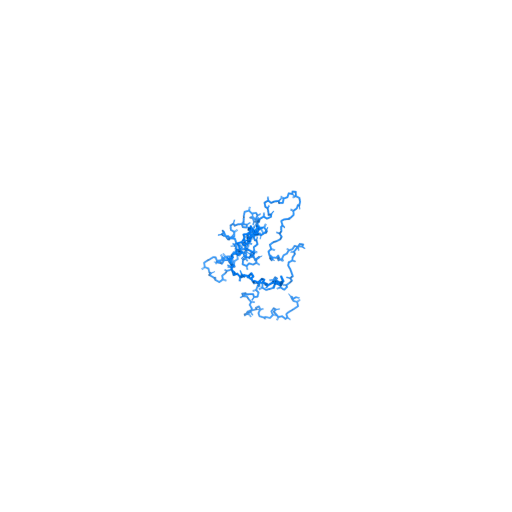992 -3.131 -16.160 1.00 85.81 124 GLY A O 1
ATOM 882 N N . LEU A 1 125 ? 11.976 -2.133 -16.014 1.00 86.81 125 LEU A N 1
ATOM 883 C CA . LEU A 1 125 ? 12.482 -0.755 -15.961 1.00 86.81 125 LEU A CA 1
ATOM 884 C C . LEU A 1 125 ? 13.083 -0.405 -14.590 1.00 86.81 125 LEU A C 1
ATOM 886 O O . LEU A 1 125 ? 13.901 0.508 -14.498 1.00 86.81 125 LEU A O 1
ATOM 890 N N . GLN A 1 126 ? 12.702 -1.133 -13.538 1.00 86.88 126 GLN A N 1
ATOM 891 C CA . GLN A 1 126 ? 13.077 -0.860 -12.150 1.00 86.88 126 GLN A CA 1
ATOM 892 C C . GLN A 1 126 ? 14.298 -1.665 -11.686 1.00 86.88 126 GLN A C 1
ATOM 894 O O . GLN A 1 126 ? 14.838 -1.387 -10.619 1.00 86.88 126 GLN A O 1
ATOM 899 N N . LYS A 1 127 ? 14.822 -2.582 -12.509 1.00 86.75 127 LYS A N 1
ATOM 900 C CA . LYS A 1 127 ? 15.979 -3.435 -12.174 1.00 86.75 127 LYS A CA 1
ATOM 901 C C . LYS A 1 127 ? 17.235 -2.689 -11.695 1.00 86.75 127 LYS A C 1
ATOM 903 O O . LYS A 1 127 ? 18.038 -3.244 -10.955 1.00 86.75 127 LYS A O 1
ATOM 908 N N . ALA A 1 128 ? 17.428 -1.439 -12.128 1.00 88.62 128 ALA A N 1
ATOM 909 C CA . ALA A 1 128 ? 18.575 -0.610 -11.742 1.00 88.62 128 ALA A CA 1
ATOM 910 C C . ALA A 1 128 ? 18.376 0.130 -10.406 1.00 88.62 128 ALA A C 1
ATOM 912 O O . ALA A 1 128 ? 19.287 0.813 -9.942 1.00 88.62 128 ALA A O 1
ATOM 913 N N . TRP A 1 129 ? 17.196 0.014 -9.785 1.00 90.62 129 TRP A N 1
ATOM 914 C CA . TRP A 1 129 ? 16.917 0.603 -8.477 1.00 90.62 129 TRP A CA 1
ATOM 915 C C . TRP A 1 129 ? 17.880 0.067 -7.417 1.00 90.62 129 TRP A C 1
ATOM 917 O O . TRP A 1 129 ? 18.482 0.840 -6.666 1.00 90.62 129 TRP A O 1
ATOM 927 N N . LYS A 1 130 ? 18.087 -1.258 -7.420 1.00 84.44 130 LYS A N 1
ATOM 928 C CA . LYS A 1 130 ? 19.061 -1.942 -6.570 1.00 84.44 130 LYS A CA 1
ATOM 929 C C . LYS A 1 130 ? 20.476 -1.530 -6.989 1.00 84.44 130 LYS A C 1
ATOM 931 O O . LYS A 1 130 ? 20.966 -1.951 -8.031 1.00 84.44 130 LYS A O 1
ATOM 936 N N . GLY A 1 131 ? 21.122 -0.704 -6.166 1.00 85.06 131 GLY A N 1
ATOM 937 C CA . GLY A 1 131 ? 22.438 -0.113 -6.450 1.00 85.06 131 GLY A CA 1
ATOM 938 C C . GLY A 1 131 ? 22.396 1.364 -6.860 1.00 85.06 131 GLY A C 1
ATOM 939 O O . GLY A 1 131 ? 23.448 1.958 -7.090 1.00 85.06 131 GLY A O 1
ATOM 940 N N . SER A 1 132 ? 21.209 1.973 -6.932 1.00 88.94 132 SER A N 1
ATOM 941 C CA . SER A 1 132 ? 21.069 3.424 -7.072 1.00 88.94 132 SER A CA 1
ATOM 942 C C . SER A 1 132 ? 21.328 4.152 -5.744 1.00 88.94 132 SER A C 1
ATOM 944 O O . SER A 1 132 ? 21.457 3.533 -4.691 1.00 88.94 132 SER A O 1
ATOM 946 N N . GLN A 1 133 ? 21.363 5.486 -5.786 1.00 90.06 133 GLN A N 1
ATOM 947 C CA . GLN A 1 133 ? 21.520 6.340 -4.598 1.00 90.06 133 GLN A CA 1
ATOM 948 C C . GLN A 1 133 ? 20.255 6.411 -3.714 1.00 90.06 133 GLN A C 1
ATOM 950 O O . GLN A 1 133 ? 20.248 7.146 -2.735 1.00 90.06 133 GLN A O 1
ATOM 955 N N . HIS A 1 134 ? 19.177 5.701 -4.073 1.00 82.25 134 HIS A N 1
ATOM 956 C CA . HIS A 1 134 ? 17.895 5.705 -3.353 1.00 82.25 134 HIS A CA 1
ATOM 957 C C . HIS A 1 134 ? 17.741 4.528 -2.369 1.00 82.25 134 HIS A C 1
ATOM 959 O O . HIS A 1 134 ? 16.613 4.176 -2.011 1.00 82.25 134 HIS A O 1
ATOM 965 N N . ASN A 1 135 ? 18.856 3.902 -1.980 1.00 66.44 135 ASN A N 1
ATOM 966 C CA . ASN A 1 135 ? 18.922 2.931 -0.887 1.00 66.44 135 ASN A CA 1
ATOM 967 C C . ASN A 1 135 ? 19.239 3.624 0.432 1.00 66.44 135 ASN A C 1
ATOM 969 O O . ASN A 1 135 ? 20.083 4.547 0.417 1.00 66.44 135 ASN A O 1
#

Foldseek 3Di:
DDDDDDDDDDDDDDDPPPPDDDPDPCPDDFDADPVACVLVCVPPVDPVSCVVCVDPLVPLVDCLHLNVPRHPCLQQGRFVQQSVQVVVDDDPDHGDGGNAACDDPPHDPLVSNVCSVCVSPCDDPCVPVVVDPSD

Sequence (135 aa):
MQIKTMVTGLAAGIALFLCAGAWASDAPMGTFAAKGEQTCLKCHDDAKVGAVLKTPHAMKGDSRTPFANHGCESCHGASPEHVASAAKVKGDEKPVAPAVMFNGPNISPVEDRNAICAGCHDDGLQKAWKGSQHN

pLDDT: mean 82.71, std 18.49, range [38.03, 97.81]

Secondary structure (DSSP, 8-state):
-------------------PPP----PPTTPPPTTTHHHHTTT--SHHHHGGGGSGGG-TTSTTSHHHHTTTHHHH---HHHHHHHTT--TTPPPPPPS--SSSTT---HHHHHHHHHTT-SSTTTTTSTTSTT-

Radius of gyration: 27.34 Å; chains: 1; bounding box: 36×73×86 Å